Protein AF-A0A1Q3CDD3-F1 (afdb_monomer_lite)

Organism: Cephalotus follicularis (NCBI:txid3775)

Sequence (134 aa):
MEVLNILVETQRVMVKGHIISSNCSNRGNYSAAVNFSTSPFAFSGSDNTFAAMGCNNRAIMADIDPELVGCESTCETEANFTRQLYTTCNGINCCRTNLPSYLLVFDAKFAKKNVSDDSRLQVSFPGRVKLVPD

Secondary structure (DSSP, 8-state):
--EEEEEGGGTEEEEPPPEEEESBTTB--B---EE-TTTTEEE-TTT-EEEEESSSEEEEEES-SSTT-EEE-B---SS---TTTTS--SSBSEEEEEPPSSBSEEEEEEEES-TT----EEEE--EEEEE---

Foldseek 3Di:
DAWDDADPVQQKTFDDKDKQWDLAVPDHGDWDKDAQPVDQKWFALVQKKKKKAAAQWWKWWPPDVVSPDTAGAHEDDDDDPPVPVVVDADRYRMHMDTDDGTHRMTGMDIDHPDPPDSTTIMIIMRGMMGGHDD

Radius of gyration: 15.83 Å; chains: 1; bounding box: 41×30×41 Å

Structure (mmCIF, N/CA/C/O backbone):
data_AF-A0A1Q3CDD3-F1
#
_entry.id   AF-A0A1Q3CDD3-F1
#
loop_
_atom_site.group_PDB
_atom_site.id
_atom_site.type_symbol
_atom_site.label_atom_id
_atom_site.label_alt_id
_atom_site.label_comp_id
_atom_site.label_asym_id
_atom_site.label_entity_id
_atom_site.label_seq_id
_atom_site.pdbx_PDB_ins_code
_atom_site.Cartn_x
_atom_site.Cartn_y
_atom_site.Cartn_z
_atom_site.occupancy
_atom_site.B_iso_or_equiv
_atom_site.auth_seq_id
_atom_site.auth_comp_id
_atom_site.auth_asym_id
_atom_site.auth_atom_id
_atom_site.pdbx_PDB_model_num
ATOM 1 N N . MET A 1 1 ? 2.363 -9.797 13.150 1.00 76.38 1 MET A N 1
ATOM 2 C CA . MET A 1 1 ? 2.527 -8.329 13.038 1.00 76.38 1 MET A CA 1
ATOM 3 C C . MET A 1 1 ? 2.730 -7.751 14.422 1.00 76.38 1 MET A C 1
ATOM 5 O O . MET A 1 1 ? 2.229 -8.322 15.379 1.00 76.38 1 MET A O 1
ATOM 9 N N . GLU A 1 2 ? 3.471 -6.654 14.518 1.00 83.81 2 GLU A N 1
ATOM 10 C CA . GLU A 1 2 ? 3.754 -5.945 15.770 1.00 83.81 2 GLU A CA 1
ATOM 11 C C . GLU A 1 2 ? 2.823 -4.728 15.880 1.00 83.81 2 GLU A C 1
ATOM 13 O O . GLU A 1 2 ? 2.670 -3.996 14.899 1.00 83.81 2 GLU A O 1
ATOM 18 N N . VAL A 1 3 ? 2.190 -4.520 17.038 1.00 86.88 3 VAL A N 1
ATOM 19 C CA . VAL A 1 3 ? 1.351 -3.341 17.305 1.00 86.88 3 VAL A CA 1
ATOM 20 C C . VAL A 1 3 ? 2.246 -2.197 17.765 1.00 86.88 3 VAL A C 1
ATOM 22 O O . VAL A 1 3 ? 3.033 -2.358 18.690 1.00 86.88 3 VAL A O 1
ATOM 25 N N . LEU A 1 4 ? 2.112 -1.041 17.120 1.00 88.69 4 LEU A N 1
ATOM 26 C CA . LEU A 1 4 ? 2.876 0.165 17.430 1.00 88.69 4 LEU A CA 1
ATOM 27 C C . LEU A 1 4 ? 2.076 1.146 18.291 1.00 88.69 4 LEU A C 1
ATOM 29 O O . LEU A 1 4 ? 2.654 1.838 19.121 1.00 88.69 4 LEU A O 1
ATOM 33 N N . ASN A 1 5 ? 0.761 1.249 18.070 1.00 88.94 5 ASN A N 1
ATOM 34 C CA . ASN A 1 5 ? -0.105 2.147 18.834 1.00 88.94 5 ASN A CA 1
ATOM 35 C C . ASN A 1 5 ? -1.588 1.766 18.701 1.00 88.94 5 ASN A C 1
ATOM 37 O O . ASN A 1 5 ? -1.990 1.167 17.703 1.00 88.94 5 ASN A O 1
ATOM 41 N N . ILE A 1 6 ? -2.408 2.184 19.663 1.00 89.56 6 ILE A N 1
ATOM 42 C CA . ILE A 1 6 ? -3.860 1.989 19.687 1.00 89.56 6 ILE A CA 1
ATOM 43 C C . ILE A 1 6 ? -4.525 3.348 19.932 1.00 89.56 6 ILE A C 1
ATOM 45 O O . ILE A 1 6 ? -4.233 4.031 20.908 1.00 89.56 6 ILE A O 1
ATOM 49 N N . LEU A 1 7 ? -5.431 3.740 19.040 1.00 88.81 7 LEU A N 1
ATOM 50 C CA . LEU A 1 7 ? -6.176 4.998 19.076 1.00 88.81 7 LEU A CA 1
ATOM 51 C C . LEU A 1 7 ? -7.653 4.691 19.335 1.00 88.81 7 LEU A C 1
ATOM 53 O O . LEU A 1 7 ? -8.430 4.503 18.395 1.00 88.81 7 LEU A O 1
ATOM 57 N N . VAL A 1 8 ? -8.031 4.643 20.613 1.00 88.06 8 VAL A N 1
ATOM 58 C CA . VAL A 1 8 ? -9.379 4.246 21.058 1.00 88.06 8 VAL A CA 1
ATOM 59 C C . VAL A 1 8 ? -10.454 5.208 20.551 1.00 88.06 8 VAL A C 1
ATOM 61 O O . VAL A 1 8 ? -11.466 4.756 20.024 1.00 88.06 8 VAL A O 1
ATOM 64 N N . GLU A 1 9 ? -10.198 6.519 20.608 1.00 88.00 9 GLU A N 1
ATOM 65 C CA . GLU A 1 9 ? -11.135 7.570 20.169 1.00 88.00 9 GLU A CA 1
ATOM 66 C C . GLU A 1 9 ? -11.598 7.403 18.722 1.00 88.00 9 GLU A C 1
ATOM 68 O O . GLU A 1 9 ? -12.696 7.811 18.358 1.00 88.00 9 GLU A O 1
ATOM 73 N N . THR A 1 10 ? -10.754 6.797 17.886 1.00 83.88 10 THR A N 1
ATOM 74 C CA . THR A 1 10 ? -11.046 6.628 16.465 1.00 83.88 10 THR A CA 1
ATOM 75 C C . THR A 1 10 ? -11.085 5.174 16.007 1.00 83.88 10 THR A C 1
ATOM 77 O O . THR A 1 10 ? -11.136 4.924 14.804 1.00 83.88 10 THR A O 1
ATOM 80 N N . GLN A 1 11 ? -11.063 4.230 16.956 1.00 86.62 11 GLN A N 1
ATOM 81 C CA . GLN A 1 11 ? -11.104 2.782 16.718 1.00 86.62 11 GLN A CA 1
ATOM 82 C C . GLN A 1 11 ? -10.035 2.293 15.724 1.00 86.62 11 GLN A C 1
ATOM 84 O O . GLN A 1 11 ? -10.288 1.459 14.851 1.00 86.62 11 GLN A O 1
ATOM 89 N N . ARG A 1 12 ? -8.816 2.834 15.847 1.00 85.62 12 ARG A N 1
ATOM 90 C CA . ARG A 1 12 ? -7.681 2.509 14.973 1.00 85.62 12 ARG A CA 1
ATOM 91 C C . ARG A 1 12 ? -6.569 1.813 15.736 1.00 85.62 12 ARG A C 1
ATOM 93 O O . ARG A 1 12 ? -6.233 2.199 16.852 1.00 85.62 12 ARG A O 1
ATOM 100 N N . VAL A 1 13 ? -5.924 0.858 15.082 1.00 88.62 13 VAL A N 1
ATOM 101 C CA . VAL A 1 13 ? -4.685 0.237 15.550 1.00 88.62 13 VAL A CA 1
ATOM 102 C C . VAL A 1 13 ? -3.607 0.475 14.503 1.00 88.62 13 VAL A C 1
ATOM 104 O O . VAL A 1 13 ? -3.801 0.241 13.311 1.00 88.62 13 VAL A O 1
ATOM 107 N N . MET A 1 14 ? -2.460 0.974 14.944 1.00 86.62 14 MET A N 1
ATOM 108 C CA . MET A 1 14 ? -1.274 1.097 14.110 1.00 86.62 14 MET A CA 1
ATOM 109 C C . MET A 1 14 ? -0.422 -0.149 14.304 1.00 86.62 14 MET A C 1
ATOM 111 O O . MET A 1 14 ? -0.012 -0.460 15.420 1.00 86.62 14 MET A O 1
ATOM 115 N N . VAL A 1 15 ? -0.144 -0.847 13.214 1.00 86.50 15 VAL A N 1
ATOM 116 C CA . VAL A 1 15 ? 0.719 -2.020 13.163 1.00 86.50 15 VAL A CA 1
ATOM 117 C C . VAL A 1 15 ? 1.926 -1.738 12.282 1.00 86.50 15 VAL A C 1
ATOM 119 O O . VAL A 1 15 ? 1.907 -0.890 11.385 1.00 86.50 15 VAL A O 1
ATOM 122 N N . LYS A 1 16 ? 3.008 -2.465 12.534 1.00 82.31 16 LYS A N 1
ATOM 123 C CA . LYS A 1 16 ? 4.193 -2.421 11.688 1.00 82.31 16 LYS A CA 1
ATOM 124 C C . LYS A 1 16 ? 3.841 -2.938 10.297 1.00 82.31 16 LYS A C 1
ATOM 126 O O . LYS A 1 16 ? 3.374 -4.068 10.153 1.00 82.31 16 LYS A O 1
ATOM 131 N N . GLY A 1 17 ? 4.064 -2.085 9.299 1.00 74.88 17 GLY A N 1
ATOM 132 C CA . GLY A 1 17 ? 3.803 -2.392 7.898 1.00 74.88 17 GLY A CA 1
ATOM 133 C C . GLY A 1 17 ? 4.598 -3.603 7.425 1.00 74.88 17 GLY A C 1
ATOM 134 O O . GLY A 1 17 ? 5.738 -3.821 7.847 1.00 74.88 17 GLY A O 1
ATOM 135 N N . HIS A 1 18 ? 3.982 -4.387 6.547 1.00 75.44 18 HIS A N 1
ATOM 136 C CA . HIS A 1 18 ? 4.656 -5.475 5.858 1.00 75.44 18 HIS A CA 1
ATOM 137 C C . HIS A 1 18 ? 5.296 -4.944 4.571 1.00 75.44 18 HIS A C 1
ATOM 139 O O . HIS A 1 18 ? 4.739 -4.059 3.919 1.00 75.44 18 HIS A O 1
ATOM 145 N N . ILE A 1 19 ? 6.474 -5.459 4.220 1.00 75.56 19 ILE A N 1
ATOM 146 C CA . ILE A 1 19 ? 7.180 -5.079 2.993 1.00 75.56 19 ILE A CA 1
ATOM 147 C C . ILE A 1 19 ? 7.199 -6.298 2.087 1.00 75.56 19 ILE A C 1
ATOM 149 O O . ILE A 1 19 ? 7.688 -7.338 2.507 1.00 75.56 19 ILE A O 1
ATOM 153 N N . ILE A 1 20 ? 6.707 -6.157 0.859 1.00 78.62 20 ILE A N 1
ATOM 154 C CA . ILE A 1 20 ? 6.839 -7.170 -0.191 1.00 78.62 20 ILE A CA 1
ATOM 155 C C . ILE A 1 20 ? 7.951 -6.685 -1.122 1.00 78.62 20 ILE A C 1
ATOM 157 O O . ILE A 1 20 ? 7.884 -5.573 -1.648 1.00 78.62 20 ILE A O 1
ATOM 161 N N . SER A 1 21 ? 8.998 -7.482 -1.310 1.00 76.69 21 SER A N 1
ATOM 162 C CA . SER A 1 21 ? 10.151 -7.114 -2.133 1.00 76.69 21 SER A CA 1
ATOM 163 C C . SER A 1 21 ? 10.472 -8.167 -3.179 1.00 76.69 21 SER A C 1
ATOM 165 O O . SER A 1 21 ? 10.460 -9.363 -2.894 1.00 76.69 21 SER A O 1
ATOM 167 N N . SER A 1 22 ? 10.840 -7.713 -4.374 1.00 74.31 22 SER A N 1
ATOM 168 C CA . SER A 1 22 ? 11.375 -8.566 -5.432 1.00 74.31 22 SER A CA 1
ATOM 169 C C . SER A 1 22 ? 12.603 -7.926 -6.073 1.00 74.31 22 SER A C 1
ATOM 171 O O . SER A 1 22 ? 12.666 -6.701 -6.206 1.00 74.31 22 SER A O 1
ATOM 173 N N . ASN A 1 23 ? 13.598 -8.753 -6.418 1.00 68.81 23 ASN A N 1
ATOM 174 C CA . ASN A 1 23 ? 14.844 -8.343 -7.079 1.00 68.81 23 ASN A CA 1
ATOM 175 C C . ASN A 1 23 ? 15.556 -7.159 -6.398 1.00 68.81 23 ASN A C 1
ATOM 177 O O . ASN A 1 23 ? 16.154 -6.301 -7.044 1.00 68.81 23 ASN A O 1
ATOM 181 N N . CYS A 1 24 ? 15.514 -7.093 -5.067 1.00 67.25 24 CYS A N 1
ATOM 182 C CA . CYS A 1 24 ? 16.281 -6.104 -4.322 1.00 67.25 24 CYS A CA 1
ATOM 183 C C . CYS A 1 24 ? 17.701 -6.628 -4.083 1.00 67.25 24 CYS A C 1
ATOM 185 O O . CYS A 1 24 ? 17.898 -7.686 -3.487 1.00 67.25 24 CYS A O 1
ATOM 187 N N . SER A 1 25 ? 18.717 -5.880 -4.515 1.00 61.72 25 SER A N 1
ATOM 188 C CA . SER A 1 25 ? 20.112 -6.225 -4.226 1.00 61.72 25 SER A CA 1
ATOM 189 C C . SER A 1 25 ? 20.296 -6.357 -2.704 1.00 61.72 25 SER A C 1
ATOM 191 O O . SER A 1 25 ? 19.976 -5.430 -1.960 1.00 61.72 25 SER A O 1
ATOM 193 N N . ASN A 1 26 ? 20.777 -7.513 -2.236 1.00 63.22 26 ASN A N 1
ATOM 194 C CA . ASN A 1 26 ? 20.986 -7.875 -0.819 1.00 63.22 26 ASN A CA 1
ATOM 195 C C . ASN A 1 26 ? 19.735 -8.194 0.026 1.00 63.22 26 ASN A C 1
ATOM 197 O O . ASN A 1 26 ? 19.878 -8.567 1.189 1.00 63.22 26 ASN A O 1
ATOM 201 N N . ARG A 1 27 ? 18.519 -8.088 -0.519 1.00 63.16 27 ARG A N 1
ATOM 202 C CA . ARG A 1 27 ? 17.282 -8.527 0.148 1.00 63.16 27 ARG A CA 1
ATOM 203 C C . ARG A 1 27 ? 16.543 -9.439 -0.818 1.00 63.16 27 ARG A C 1
ATOM 205 O O . ARG A 1 27 ? 15.980 -8.961 -1.795 1.00 63.16 27 ARG A O 1
ATOM 212 N N . GLY A 1 28 ? 16.612 -10.749 -0.577 1.00 63.56 28 GLY A N 1
ATOM 213 C CA . GLY A 1 28 ? 15.960 -11.751 -1.420 1.00 63.56 28 GLY A CA 1
ATOM 214 C C . GLY A 1 28 ? 14.468 -11.476 -1.641 1.00 63.56 28 GLY A C 1
ATOM 215 O O . GLY A 1 28 ? 13.866 -10.600 -1.017 1.00 63.56 28 GLY A O 1
ATOM 216 N N . ASN A 1 29 ? 13.857 -12.238 -2.543 1.00 69.38 29 ASN A N 1
ATOM 217 C CA . ASN A 1 29 ? 12.424 -12.126 -2.789 1.00 69.38 29 ASN A CA 1
ATOM 218 C C . ASN A 1 29 ? 11.651 -12.462 -1.506 1.00 69.38 29 ASN A C 1
ATOM 220 O O . ASN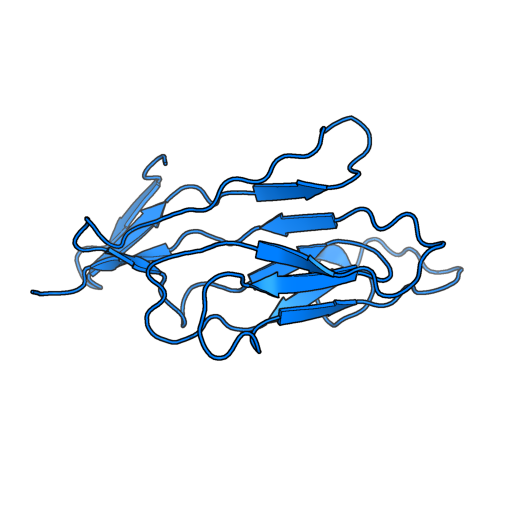 A 1 29 ? 11.844 -13.529 -0.925 1.00 69.38 29 ASN A O 1
ATOM 224 N N . TYR A 1 30 ? 10.784 -11.550 -1.076 1.00 74.00 30 TYR A N 1
ATOM 225 C CA . TYR A 1 30 ? 9.940 -11.727 0.093 1.00 74.00 30 TYR A CA 1
ATOM 226 C C . TYR A 1 30 ? 8.523 -11.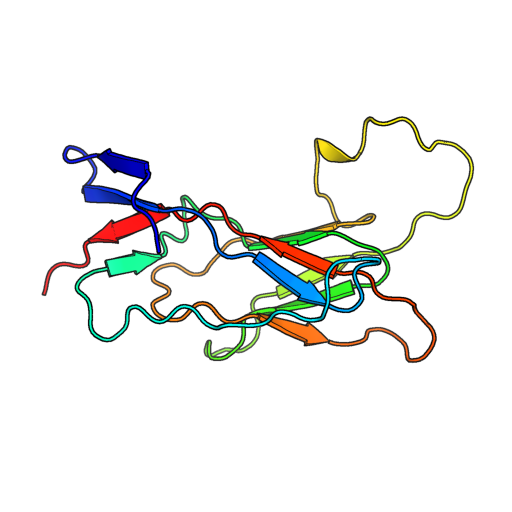285 -0.247 1.00 74.00 30 TYR A C 1
ATOM 228 O O . TYR A 1 30 ? 8.283 -10.134 -0.606 1.00 74.00 30 TYR A O 1
ATOM 236 N N . SER A 1 31 ? 7.595 -12.230 -0.173 1.00 72.88 31 SER A N 1
ATOM 237 C CA . SER A 1 31 ? 6.180 -12.018 -0.438 1.00 72.88 31 SER A CA 1
ATOM 238 C C . SER A 1 31 ? 5.398 -12.834 0.575 1.00 72.88 31 SER A C 1
ATOM 240 O O . SER A 1 31 ? 5.521 -14.057 0.622 1.00 72.88 31 SER A O 1
ATOM 242 N N . ALA A 1 32 ? 4.655 -12.138 1.432 1.00 75.50 32 ALA A N 1
ATOM 243 C CA . ALA A 1 32 ? 3.676 -12.753 2.304 1.00 75.50 32 ALA A CA 1
ATOM 244 C C . ALA A 1 32 ? 2.429 -11.869 2.330 1.00 75.50 32 ALA A C 1
ATOM 246 O O . ALA A 1 32 ? 2.496 -10.680 2.656 1.00 75.50 32 ALA A O 1
ATOM 247 N N . ALA A 1 33 ? 1.296 -12.468 1.980 1.00 80.06 33 ALA A N 1
ATOM 248 C CA . ALA A 1 33 ? 0.005 -11.826 2.116 1.00 80.06 33 ALA A CA 1
ATOM 249 C C . ALA A 1 33 ? -0.324 -11.625 3.601 1.00 80.06 33 ALA A C 1
ATOM 251 O O . ALA A 1 33 ? -0.019 -12.463 4.456 1.00 80.06 33 ALA A O 1
ATOM 252 N N . VAL A 1 34 ? -0.986 -10.516 3.907 1.00 83.88 34 VAL A N 1
ATOM 253 C CA . VAL A 1 34 ? -1.533 -10.239 5.230 1.00 83.88 34 VAL A CA 1
ATOM 254 C C . VAL A 1 34 ? -3.040 -10.432 5.179 1.00 83.88 34 VAL A C 1
ATOM 256 O O . VAL A 1 34 ? -3.725 -9.723 4.451 1.00 83.88 34 VAL A O 1
ATOM 259 N N . ASN A 1 35 ? -3.562 -11.372 5.965 1.00 86.00 35 ASN A N 1
ATOM 260 C CA . ASN A 1 35 ? -4.979 -11.719 5.968 1.00 86.00 35 ASN A CA 1
ATOM 261 C C . ASN A 1 35 ? -5.608 -11.450 7.343 1.00 86.00 35 ASN A C 1
ATOM 263 O O . ASN A 1 35 ? -5.188 -12.031 8.344 1.00 86.00 35 ASN A O 1
ATOM 267 N N . PHE A 1 36 ? -6.625 -10.588 7.370 1.00 85.81 36 PHE A N 1
ATOM 268 C CA . PHE A 1 36 ? -7.424 -10.263 8.549 1.00 85.81 36 PHE A CA 1
ATOM 269 C C . PHE A 1 36 ? -8.846 -10.836 8.519 1.00 85.81 36 PHE A C 1
ATOM 271 O O . PHE A 1 36 ? -9.616 -10.558 9.430 1.00 85.81 36 PHE A O 1
ATOM 278 N N . SER A 1 37 ? -9.195 -11.674 7.539 1.00 85.62 37 SER A N 1
ATOM 279 C CA . SER A 1 37 ? -10.557 -12.208 7.348 1.00 85.62 37 SER A CA 1
ATOM 280 C C . SER A 1 37 ? -11.098 -12.997 8.548 1.00 85.62 37 SER A C 1
ATOM 282 O O . SER A 1 37 ? -12.305 -13.139 8.689 1.00 85.62 37 SER A O 1
ATOM 284 N N . THR A 1 38 ? -10.224 -13.523 9.414 1.00 86.31 38 THR A N 1
ATOM 285 C CA . THR A 1 38 ? -10.603 -14.246 10.645 1.00 86.31 38 THR A CA 1
ATOM 286 C C . THR A 1 38 ? -10.475 -13.389 11.907 1.00 86.31 38 THR A C 1
ATOM 288 O O . THR A 1 38 ? -10.430 -13.921 13.014 1.00 86.31 38 THR A O 1
ATOM 291 N N . SER A 1 39 ? -10.315 -12.076 11.758 1.00 85.69 39 SER A N 1
ATOM 292 C CA . SER A 1 39 ? -10.103 -11.132 12.853 1.00 85.69 39 SER A CA 1
ATOM 293 C C . SER A 1 39 ? -11.064 -9.950 12.727 1.00 85.69 39 SER A C 1
ATOM 295 O O . SER A 1 39 ? -11.462 -9.623 11.611 1.00 85.69 39 SER A O 1
ATOM 297 N N . PRO A 1 40 ? -11.384 -9.243 13.822 1.00 87.38 40 PRO A N 1
ATOM 298 C CA . PRO A 1 40 ? -12.287 -8.089 13.789 1.00 87.38 40 PRO A CA 1
ATOM 299 C C . PRO A 1 40 ? -11.611 -6.822 13.227 1.00 87.38 40 PRO A C 1
ATOM 301 O O . PRO A 1 40 ? -11.936 -5.706 13.624 1.00 87.38 40 PRO A O 1
ATOM 304 N N . PHE A 1 41 ? -10.616 -6.966 12.349 1.00 87.06 41 PHE A N 1
ATOM 305 C CA . PHE A 1 41 ? -9.820 -5.865 11.816 1.00 87.06 41 PHE A CA 1
ATOM 306 C C . PHE A 1 41 ? -9.889 -5.821 10.293 1.00 87.06 41 PHE A C 1
ATOM 308 O O . PHE A 1 41 ? -9.888 -6.846 9.622 1.00 87.06 41 PHE A O 1
ATOM 315 N N . ALA A 1 42 ? -9.860 -4.613 9.739 1.00 86.69 42 ALA A N 1
ATOM 316 C CA . ALA A 1 42 ? -9.680 -4.380 8.313 1.00 86.69 42 ALA A CA 1
ATOM 317 C C . ALA A 1 42 ? -8.686 -3.244 8.078 1.00 86.69 42 ALA A C 1
ATOM 319 O O . ALA A 1 42 ? -8.542 -2.329 8.894 1.00 86.69 42 ALA A O 1
ATOM 320 N N . PHE A 1 43 ? -8.005 -3.259 6.939 1.00 84.19 43 PHE A N 1
ATOM 321 C CA . PHE A 1 43 ? -7.170 -2.142 6.527 1.00 84.19 43 PHE A CA 1
ATOM 322 C C . PHE A 1 43 ? -8.023 -0.903 6.262 1.00 84.19 43 PHE A C 1
ATOM 324 O O . PHE A 1 43 ? -9.050 -0.943 5.580 1.00 84.19 43 PHE A O 1
ATOM 331 N N . SER A 1 44 ? -7.558 0.235 6.773 1.00 83.69 44 SER A N 1
ATOM 332 C CA . SER A 1 44 ? -8.204 1.514 6.516 1.00 83.69 44 SER A CA 1
ATOM 333 C C . SER A 1 44 ? -7.813 2.067 5.146 1.00 83.69 44 SER A C 1
ATOM 335 O O . SER A 1 44 ? -6.675 2.492 4.956 1.00 83.69 44 SER A O 1
ATOM 337 N N . GLY A 1 45 ? -8.766 2.130 4.214 1.00 79.31 45 GLY A N 1
ATOM 338 C CA . GLY A 1 45 ? -8.546 2.713 2.885 1.00 79.31 45 GLY A CA 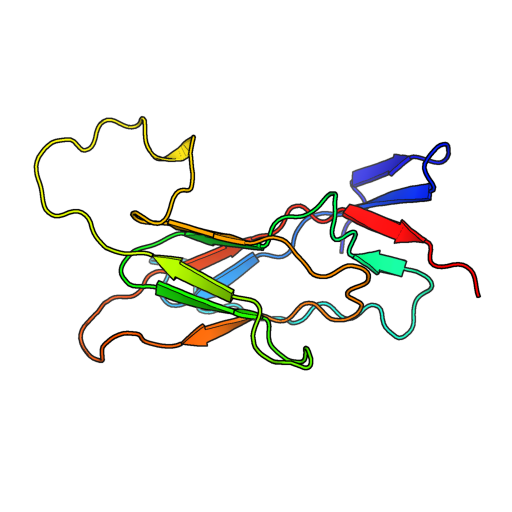1
ATOM 339 C C . GLY A 1 45 ? -8.119 4.186 2.910 1.00 79.31 45 GLY A C 1
ATOM 340 O O . GLY A 1 45 ? -7.309 4.622 2.099 1.00 79.31 45 GLY A O 1
ATOM 341 N N . SER A 1 46 ? -8.621 4.948 3.889 1.00 80.75 46 SER A N 1
ATOM 342 C CA . SER A 1 46 ? -8.346 6.383 4.036 1.00 80.75 46 SER A CA 1
ATOM 343 C C . SER A 1 46 ? -7.009 6.694 4.706 1.00 80.75 46 SER A C 1
ATOM 345 O O . SER A 1 46 ? -6.483 7.788 4.539 1.00 80.75 46 SER A O 1
ATOM 347 N N . ASP A 1 47 ? -6.498 5.772 5.527 1.00 80.75 47 ASP A N 1
ATOM 348 C CA . ASP A 1 47 ? -5.309 6.021 6.349 1.00 80.75 47 ASP A CA 1
ATOM 349 C C . ASP A 1 47 ? -4.061 5.301 5.821 1.00 80.75 47 ASP A C 1
ATOM 351 O O . ASP A 1 47 ? -2.968 5.507 6.351 1.00 80.75 47 ASP A O 1
ATOM 355 N N . ASN A 1 48 ? -4.229 4.469 4.793 1.00 80.62 48 ASN A N 1
ATOM 356 C CA . ASN A 1 48 ? -3.165 3.709 4.162 1.00 80.62 48 ASN A CA 1
ATOM 357 C C . ASN A 1 48 ? -3.075 4.045 2.679 1.00 80.62 48 ASN A C 1
ATOM 359 O O . ASN A 1 48 ? -4.061 4.349 2.012 1.00 80.62 48 ASN A O 1
ATOM 363 N N . THR A 1 49 ? -1.872 3.909 2.145 1.00 81.38 49 THR A N 1
ATOM 364 C CA . THR A 1 49 ? -1.597 4.085 0.725 1.00 81.38 49 THR A CA 1
ATOM 365 C C . THR A 1 49 ? -0.781 2.895 0.257 1.00 81.38 49 THR A C 1
ATOM 367 O O . THR A 1 49 ? 0.180 2.504 0.920 1.00 81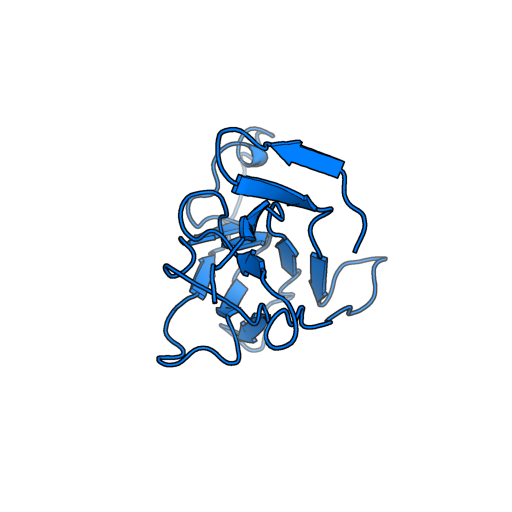.38 49 THR A O 1
ATOM 370 N N . PHE A 1 50 ? -1.162 2.326 -0.882 1.00 82.44 50 PHE A N 1
ATOM 371 C CA . PHE A 1 50 ? -0.351 1.331 -1.563 1.00 82.44 50 PHE A CA 1
ATOM 372 C C . PHE A 1 50 ? 0.757 2.053 -2.313 1.00 82.44 50 PHE A C 1
ATOM 374 O O . PHE A 1 50 ? 0.456 2.869 -3.181 1.00 82.44 50 PHE A O 1
ATOM 381 N N . ALA A 1 51 ? 2.018 1.790 -1.979 1.00 81.81 51 ALA A N 1
ATOM 382 C CA . ALA A 1 51 ? 3.158 2.405 -2.643 1.00 81.81 51 ALA A CA 1
ATOM 383 C C . ALA A 1 51 ? 4.156 1.346 -3.102 1.00 81.81 51 ALA A C 1
ATOM 385 O O . ALA A 1 51 ? 4.461 0.407 -2.366 1.00 81.81 51 ALA A O 1
ATOM 386 N N . ALA A 1 52 ? 4.691 1.535 -4.303 1.00 80.12 52 ALA A N 1
ATOM 387 C CA . ALA A 1 52 ? 5.670 0.664 -4.924 1.00 80.12 52 ALA A CA 1
ATOM 388 C C . ALA A 1 52 ? 6.873 1.505 -5.377 1.00 80.12 52 ALA A C 1
ATOM 390 O O . ALA A 1 52 ? 6.722 2.452 -6.144 1.00 80.12 52 ALA A O 1
ATOM 391 N N . MET A 1 53 ? 8.069 1.179 -4.889 1.00 78.81 53 MET A N 1
ATOM 392 C CA . MET A 1 53 ? 9.319 1.892 -5.166 1.00 78.81 53 MET A CA 1
ATOM 393 C C . MET A 1 53 ? 10.185 1.154 -6.189 1.00 78.81 53 MET A C 1
ATOM 395 O O . MET A 1 53 ? 10.672 0.068 -5.888 1.00 78.81 53 MET A O 1
ATOM 399 N N . GLY A 1 54 ? 10.425 1.771 -7.346 1.00 74.44 54 GLY A N 1
ATOM 400 C CA . GLY A 1 54 ? 11.448 1.413 -8.334 1.00 74.44 54 GLY A CA 1
ATOM 401 C C . GLY A 1 54 ? 11.068 1.768 -9.782 1.00 74.44 54 GLY A C 1
ATOM 402 O O . GLY A 1 54 ? 10.069 2.446 -10.026 1.00 74.44 54 GLY A O 1
ATOM 403 N N . CYS A 1 55 ? 11.861 1.290 -10.740 1.00 74.75 55 CYS A N 1
ATOM 404 C CA . CYS A 1 55 ? 11.812 1.655 -12.162 1.00 74.75 55 CYS A CA 1
ATOM 405 C C . CYS A 1 55 ? 10.964 0.685 -12.999 1.00 74.75 55 CYS A C 1
ATOM 407 O O . CYS A 1 55 ? 11.077 -0.525 -12.807 1.00 74.75 55 CYS A O 1
ATOM 409 N N . ASN A 1 56 ? 10.173 1.202 -13.951 1.00 75.88 56 ASN A N 1
ATOM 410 C CA . ASN A 1 56 ? 9.341 0.410 -14.876 1.00 75.88 56 ASN A CA 1
ATOM 411 C C . ASN A 1 56 ? 8.517 -0.686 -14.177 1.00 75.88 56 ASN A C 1
ATOM 413 O O . ASN A 1 56 ? 8.371 -1.807 -14.670 1.00 75.88 56 ASN A O 1
ATOM 417 N N . ASN A 1 57 ? 7.989 -0.365 -12.997 1.00 76.44 57 ASN A N 1
ATOM 418 C CA . ASN A 1 57 ? 7.304 -1.326 -12.151 1.00 76.44 57 ASN A CA 1
ATOM 419 C C . ASN A 1 57 ? 5.800 -1.212 -12.328 1.00 76.44 57 ASN A C 1
ATOM 421 O O . ASN A 1 57 ? 5.270 -0.108 -12.305 1.00 76.44 57 ASN A O 1
ATOM 425 N N . ARG A 1 58 ? 5.107 -2.350 -12.403 1.00 82.81 58 ARG A N 1
ATOM 426 C CA . ARG A 1 58 ? 3.652 -2.421 -12.271 1.00 82.81 58 ARG A CA 1
ATOM 427 C C . ARG A 1 58 ? 3.315 -3.274 -11.055 1.00 82.81 58 ARG A C 1
ATOM 429 O O . ARG A 1 58 ? 3.609 -4.468 -11.019 1.00 82.81 58 ARG A O 1
ATOM 436 N N . ALA A 1 59 ? 2.735 -2.644 -10.043 1.00 81.38 59 ALA A N 1
ATOM 437 C CA . ALA A 1 59 ? 2.349 -3.288 -8.796 1.00 81.38 59 ALA A CA 1
ATOM 438 C C . ALA A 1 59 ? 0.826 -3.362 -8.728 1.00 81.38 59 ALA A C 1
ATOM 440 O O . ALA A 1 59 ? 0.151 -2.344 -8.879 1.00 81.38 59 ALA A O 1
ATOM 441 N N . ILE A 1 60 ? 0.297 -4.562 -8.524 1.00 82.81 60 ILE A N 1
ATOM 442 C CA . ILE A 1 60 ? -1.142 -4.829 -8.510 1.00 82.81 60 ILE A CA 1
ATOM 443 C C . ILE A 1 60 ? -1.465 -5.480 -7.173 1.00 82.81 60 ILE A C 1
ATOM 445 O O . ILE A 1 60 ? -0.752 -6.393 -6.755 1.00 82.81 60 ILE A O 1
ATOM 449 N N . MET A 1 61 ? -2.502 -5.006 -6.487 1.00 80.12 61 MET A N 1
ATOM 450 C CA . MET A 1 61 ? -3.011 -5.732 -5.331 1.00 80.12 61 MET A CA 1
ATOM 451 C C . MET A 1 61 ? -3.696 -7.007 -5.801 1.00 80.12 61 MET A C 1
ATOM 453 O O . MET A 1 61 ? -4.531 -6.984 -6.701 1.00 80.12 61 MET A O 1
ATOM 457 N N . ALA A 1 62 ? -3.289 -8.116 -5.206 1.00 72.44 62 ALA A N 1
ATOM 458 C CA . ALA A 1 62 ? -3.822 -9.427 -5.503 1.00 72.44 62 ALA A CA 1
ATOM 459 C C . ALA A 1 62 ? -5.010 -9.745 -4.598 1.00 72.44 62 ALA A C 1
ATOM 461 O O . ALA A 1 62 ? -5.154 -9.172 -3.518 1.00 72.44 62 ALA A O 1
ATOM 462 N N . ASP A 1 63 ? -5.842 -10.675 -5.061 1.00 68.12 63 ASP A N 1
ATOM 463 C CA . ASP A 1 63 ? -6.972 -11.233 -4.315 1.00 68.12 63 ASP A CA 1
ATOM 464 C C . ASP A 1 63 ? -8.004 -10.173 -3.873 1.00 68.12 63 ASP A C 1
ATOM 466 O O . ASP A 1 63 ? -8.706 -10.324 -2.873 1.00 68.12 63 ASP A O 1
ATOM 470 N N . ILE A 1 64 ? -8.114 -9.103 -4.667 1.00 66.69 64 ILE A N 1
ATOM 471 C CA . ILE A 1 64 ? -9.192 -8.113 -4.633 1.00 66.69 64 ILE A CA 1
ATOM 472 C C . ILE A 1 64 ? -9.988 -8.191 -5.937 1.00 66.69 64 ILE A C 1
ATOM 474 O O . ILE A 1 64 ? -9.399 -8.293 -7.011 1.00 66.69 64 ILE A O 1
ATOM 478 N N . ASP A 1 65 ? -11.318 -8.130 -5.851 1.00 53.66 65 ASP A N 1
ATOM 479 C CA . ASP A 1 65 ? -12.210 -8.120 -7.015 1.00 53.66 65 ASP A CA 1
ATOM 480 C C . ASP A 1 65 ? -12.967 -6.776 -7.068 1.00 53.66 65 ASP A C 1
ATOM 482 O O . ASP A 1 65 ? -13.644 -6.425 -6.095 1.00 53.66 65 ASP A O 1
ATOM 486 N N . PRO A 1 66 ? -12.845 -5.978 -8.146 1.00 54.19 66 PRO A N 1
ATOM 487 C CA . PRO A 1 66 ? -12.003 -6.210 -9.320 1.00 54.19 66 PRO A CA 1
ATOM 488 C C . PRO A 1 66 ? -10.505 -6.054 -9.021 1.00 54.19 66 PRO A C 1
ATOM 490 O O . PRO A 1 66 ? -10.101 -5.177 -8.253 1.00 54.19 66 PRO A O 1
ATOM 493 N N . GLU A 1 67 ? -9.683 -6.853 -9.713 1.00 59.47 67 GLU A N 1
ATOM 494 C CA . GLU A 1 67 ? -8.202 -6.878 -9.686 1.00 59.47 67 GLU A CA 1
ATOM 495 C C . GLU A 1 67 ? -7.584 -5.610 -10.328 1.00 59.47 67 GLU A C 1
ATOM 497 O O . GLU A 1 67 ? -6.608 -5.640 -11.077 1.00 59.47 67 GLU A O 1
ATOM 502 N N . LEU A 1 68 ? -8.214 -4.456 -10.102 1.00 63.22 68 LEU A N 1
ATOM 503 C CA . LEU A 1 68 ? -7.967 -3.198 -10.804 1.00 63.22 68 LEU A CA 1
ATOM 504 C C . LEU A 1 68 ? -7.156 -2.198 -9.982 1.00 63.22 68 LEU A C 1
ATOM 506 O O . LEU A 1 68 ? -6.816 -1.127 -10.486 1.00 63.22 68 LEU A O 1
ATOM 510 N N . VAL A 1 69 ? -6.855 -2.508 -8.720 1.00 78.25 69 VAL A N 1
ATOM 511 C CA . VAL A 1 69 ? -6.192 -1.549 -7.839 1.00 78.25 69 VAL A CA 1
ATOM 512 C C . VAL A 1 69 ? -4.698 -1.814 -7.824 1.00 78.25 69 VAL A C 1
ATOM 514 O O . VAL A 1 69 ? -4.191 -2.754 -7.217 1.00 78.25 69 VAL A O 1
ATOM 517 N N . GLY A 1 70 ? -3.983 -0.948 -8.524 1.00 82.75 70 GLY A N 1
ATOM 518 C CA . GLY A 1 70 ? -2.541 -0.998 -8.649 1.00 82.75 70 GLY A CA 1
ATOM 519 C C . GLY A 1 70 ? -1.987 0.345 -9.086 1.00 82.75 70 GLY A C 1
ATOM 520 O O . GLY A 1 70 ? -2.711 1.337 -9.203 1.00 82.75 70 GLY A O 1
ATOM 521 N N . CYS A 1 71 ? -0.685 0.381 -9.317 1.00 84.69 71 CYS A N 1
ATOM 522 C CA . CYS A 1 71 ? -0.017 1.542 -9.873 1.00 84.69 71 CYS A CA 1
ATOM 523 C C . CYS A 1 71 ? 1.167 1.122 -10.739 1.00 84.69 71 CYS A C 1
ATOM 525 O O . CYS A 1 71 ? 1.660 -0.008 -10.657 1.00 84.69 71 CYS A O 1
ATOM 527 N N . GLU A 1 72 ? 1.621 2.052 -11.569 1.00 86.25 72 GLU A N 1
ATOM 528 C CA . GLU A 1 72 ? 2.779 1.861 -12.425 1.00 86.25 72 GLU A CA 1
ATOM 529 C C . GLU A 1 72 ? 3.748 3.035 -12.289 1.00 86.25 72 GLU A C 1
ATOM 531 O O . GLU A 1 72 ? 3.321 4.172 -12.073 1.00 86.25 72 GLU A O 1
ATOM 536 N N . SER A 1 73 ? 5.044 2.757 -12.403 1.00 81.88 73 SER A N 1
ATOM 537 C CA . SER A 1 73 ? 6.097 3.764 -12.458 1.00 81.88 73 SER A CA 1
ATOM 538 C C . SER A 1 73 ? 6.914 3.670 -13.744 1.00 81.88 73 SER A C 1
ATOM 540 O O . SER A 1 73 ? 7.060 2.600 -14.335 1.00 81.88 73 SER A O 1
ATOM 542 N N . THR A 1 74 ? 7.490 4.792 -14.161 1.00 82.19 74 THR A N 1
ATOM 543 C CA . THR A 1 74 ? 8.454 4.886 -15.261 1.00 82.19 74 THR A CA 1
ATOM 544 C C . THR A 1 74 ? 9.850 5.228 -14.749 1.00 82.19 74 THR A C 1
ATOM 546 O O . THR A 1 74 ? 10.040 5.633 -13.598 1.00 82.19 74 THR A O 1
ATOM 549 N N . CYS A 1 75 ? 10.835 5.041 -15.621 1.00 76.25 75 CYS A N 1
ATOM 550 C CA . CYS A 1 75 ? 12.205 5.487 -15.416 1.00 76.25 75 CYS A CA 1
ATOM 551 C C . CYS A 1 75 ? 12.408 6.907 -15.950 1.00 76.25 75 CYS A C 1
ATOM 553 O O . CYS A 1 75 ? 11.932 7.232 -17.036 1.00 76.25 75 CYS A O 1
ATOM 555 N N . GLU A 1 76 ? 13.170 7.722 -15.225 1.00 71.00 76 GLU A N 1
ATOM 556 C CA . GLU A 1 76 ? 13.710 8.975 -15.755 1.00 71.00 76 GLU A CA 1
ATOM 557 C C . GLU A 1 76 ? 15.166 8.751 -16.172 1.00 71.00 76 GLU A C 1
ATOM 559 O O . GLU A 1 76 ? 15.994 8.304 -15.375 1.00 71.00 76 GLU A O 1
ATOM 564 N N . THR A 1 77 ? 15.463 9.009 -17.444 1.00 62.84 77 THR A N 1
ATOM 565 C CA . THR A 1 77 ? 16.808 8.897 -18.008 1.00 62.84 77 THR A CA 1
ATOM 566 C C . THR A 1 77 ? 17.528 10.241 -17.878 1.00 62.84 77 THR A C 1
ATOM 568 O O . THR A 1 77 ? 17.263 11.155 -18.651 1.00 62.84 77 THR A O 1
ATOM 571 N N . GLU A 1 78 ? 18.474 10.296 -16.938 1.00 58.81 78 GLU A N 1
ATOM 572 C CA . GLU A 1 78 ? 19.663 11.169 -16.912 1.00 58.81 78 GLU A CA 1
ATOM 573 C C . GLU A 1 78 ? 19.604 12.573 -16.245 1.00 58.81 78 GLU A C 1
ATOM 575 O O . GLU A 1 78 ? 18.700 13.384 -16.415 1.00 58.81 78 GLU A O 1
ATOM 580 N N . ALA A 1 79 ? 20.716 12.847 -15.543 1.00 48.72 79 ALA A N 1
ATOM 581 C CA . ALA A 1 79 ? 21.354 14.122 -15.175 1.00 48.72 79 ALA A CA 1
ATOM 582 C C . ALA A 1 79 ? 20.957 14.904 -13.909 1.00 48.72 79 ALA A C 1
ATOM 584 O O . ALA A 1 79 ? 21.821 15.607 -13.391 1.00 48.72 79 ALA A O 1
ATOM 585 N N . ASN A 1 80 ? 19.764 14.771 -13.330 1.00 45.28 80 ASN A N 1
ATOM 586 C CA . ASN A 1 80 ? 19.438 15.485 -12.082 1.00 45.28 80 ASN A CA 1
ATOM 587 C C . ASN A 1 80 ? 18.884 14.547 -11.016 1.00 45.28 80 ASN A C 1
ATOM 589 O O . ASN A 1 80 ? 17.754 14.677 -10.556 1.00 45.28 80 ASN A O 1
ATOM 593 N N . PHE A 1 81 ? 19.737 13.631 -10.555 1.00 50.75 81 PHE A N 1
ATOM 594 C CA . PHE A 1 81 ? 19.518 12.886 -9.315 1.00 50.75 81 PHE A CA 1
ATOM 595 C C . PHE A 1 81 ? 19.690 13.822 -8.105 1.00 50.75 81 PHE A C 1
ATOM 597 O O . PHE A 1 81 ? 20.494 13.584 -7.201 1.00 50.75 81 PHE A O 1
ATOM 604 N N . THR A 1 82 ? 18.961 14.939 -8.074 1.00 46.94 82 THR A N 1
ATOM 605 C CA . THR A 1 82 ? 18.781 15.651 -6.823 1.00 46.94 82 THR A CA 1
ATOM 606 C C . THR A 1 82 ? 17.949 14.723 -5.951 1.00 46.94 82 THR A C 1
ATOM 608 O O . THR A 1 82 ? 16.916 14.181 -6.335 1.00 46.94 82 THR A O 1
ATOM 611 N N . ARG A 1 83 ? 18.442 14.498 -4.740 1.00 48.81 83 ARG A N 1
ATOM 612 C CA . ARG A 1 83 ? 17.901 13.655 -3.663 1.00 48.81 83 ARG A CA 1
ATOM 613 C C . ARG A 1 83 ? 16.454 14.011 -3.236 1.00 48.81 83 ARG A C 1
ATOM 615 O O . ARG A 1 83 ? 15.996 13.562 -2.190 1.00 48.81 83 ARG A O 1
ATOM 622 N N . GLN A 1 84 ? 15.774 14.852 -4.015 1.00 42.47 84 GLN A N 1
ATOM 623 C CA . GLN A 1 84 ? 14.480 15.484 -3.802 1.00 42.47 84 GLN A CA 1
ATOM 624 C C . GLN A 1 84 ? 13.289 14.582 -4.179 1.00 42.47 84 GLN A C 1
ATOM 626 O O . GLN A 1 84 ? 12.182 14.862 -3.739 1.00 42.47 84 GLN A O 1
ATOM 631 N N . LEU A 1 85 ? 13.486 13.478 -4.912 1.00 48.00 85 LEU A N 1
ATOM 632 C CA . LEU A 1 85 ? 12.389 12.615 -5.392 1.00 48.00 85 LEU A CA 1
ATOM 633 C C . LEU A 1 85 ? 11.861 11.577 -4.384 1.00 48.00 85 LEU A C 1
ATOM 635 O O . LEU A 1 85 ? 10.804 10.998 -4.612 1.00 48.00 85 LEU A O 1
ATOM 639 N N . TYR A 1 86 ? 12.515 11.362 -3.236 1.00 50.47 86 TYR A N 1
ATOM 640 C CA . TYR A 1 86 ? 11.947 10.486 -2.195 1.00 50.47 86 TYR A CA 1
ATOM 641 C C . TYR A 1 86 ? 10.730 11.100 -1.483 1.00 50.47 86 TYR A C 1
ATOM 643 O O . TYR A 1 86 ? 10.033 10.394 -0.758 1.00 50.47 86 TYR A O 1
ATOM 651 N N . THR A 1 87 ? 10.480 12.406 -1.638 1.00 54.62 87 THR A N 1
ATOM 652 C CA . THR A 1 87 ? 9.426 13.100 -0.881 1.00 54.62 87 THR A CA 1
ATOM 653 C C . THR A 1 87 ? 8.070 13.095 -1.582 1.00 54.62 87 THR A C 1
ATOM 655 O O . THR A 1 87 ? 7.051 13.172 -0.898 1.00 54.62 87 THR A O 1
ATOM 658 N N . THR A 1 88 ? 8.013 12.967 -2.915 1.00 66.06 88 THR A N 1
ATOM 659 C CA . THR A 1 88 ? 6.742 12.946 -3.658 1.00 66.06 88 THR A CA 1
ATOM 660 C C . THR A 1 88 ? 6.696 11.786 -4.645 1.00 66.06 88 THR A C 1
ATOM 662 O O . THR A 1 88 ? 7.347 11.787 -5.684 1.00 66.06 88 THR A O 1
ATOM 665 N N . CYS A 1 89 ? 5.912 10.762 -4.301 1.00 75.19 89 CYS A N 1
ATOM 666 C CA . CYS A 1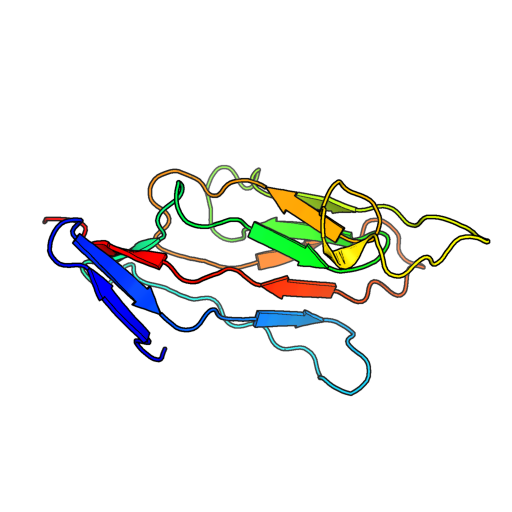 89 ? 5.749 9.596 -5.150 1.00 75.19 89 CYS A CA 1
ATOM 667 C C . CYS A 1 89 ? 4.668 9.822 -6.214 1.00 75.19 89 CYS A C 1
ATOM 669 O O . CYS A 1 89 ? 3.477 9.689 -5.917 1.00 75.19 89 CYS A O 1
ATOM 671 N N . ASN A 1 90 ? 5.096 10.195 -7.426 1.00 76.81 90 ASN A N 1
ATOM 672 C CA . ASN A 1 90 ? 4.229 10.699 -8.501 1.00 76.81 90 ASN A CA 1
ATOM 673 C C . ASN A 1 90 ? 4.357 9.929 -9.835 1.00 76.81 90 ASN A C 1
ATOM 675 O O . ASN A 1 90 ? 4.014 10.466 -10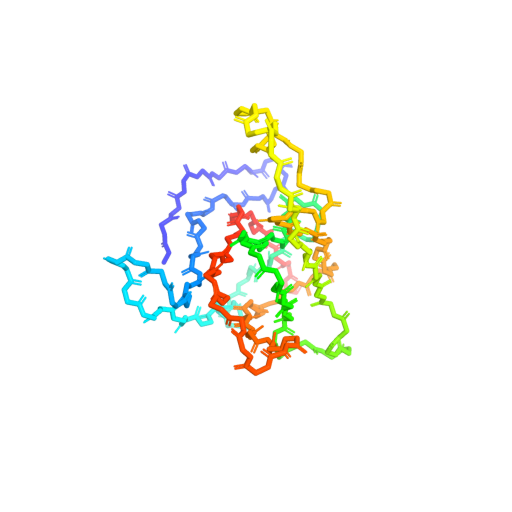.882 1.00 76.81 90 ASN A O 1
ATOM 679 N N . GLY A 1 91 ? 4.845 8.684 -9.824 1.00 77.38 91 GLY A N 1
ATOM 680 C CA . GLY A 1 91 ? 4.916 7.834 -11.023 1.00 77.38 91 GLY A CA 1
ATOM 681 C C . GLY A 1 91 ? 6.305 7.726 -11.659 1.00 77.38 91 GLY A C 1
ATOM 682 O O . GLY A 1 91 ? 6.496 6.888 -12.531 1.00 77.38 91 GLY A O 1
ATOM 683 N N . ILE A 1 92 ? 7.297 8.500 -11.211 1.00 80.00 92 ILE A N 1
ATOM 684 C CA . ILE A 1 92 ? 8.700 8.364 -11.638 1.00 80.00 92 ILE A CA 1
ATOM 685 C C . ILE A 1 92 ? 9.471 7.645 -10.535 1.00 80.00 92 ILE A C 1
ATOM 687 O O . ILE A 1 92 ? 9.479 8.109 -9.396 1.00 80.00 92 ILE A O 1
ATOM 691 N N . ASN A 1 93 ? 10.102 6.510 -10.850 1.00 75.31 93 ASN A N 1
ATOM 692 C CA . ASN A 1 93 ? 10.846 5.650 -9.913 1.00 75.31 93 ASN A CA 1
ATOM 693 C C . ASN A 1 93 ? 10.060 5.158 -8.681 1.00 75.31 93 ASN A C 1
ATOM 695 O O . ASN A 1 93 ? 10.603 4.434 -7.849 1.00 75.31 93 ASN A O 1
ATOM 699 N N . CYS A 1 94 ? 8.793 5.525 -8.539 1.00 79.50 94 CYS A N 1
ATOM 700 C CA . CYS A 1 94 ? 7.849 4.950 -7.604 1.00 79.50 94 CYS A CA 1
ATOM 701 C C . CYS A 1 94 ? 6.426 5.300 -8.039 1.00 79.50 94 CYS A C 1
ATOM 703 O O . CYS A 1 94 ? 6.203 6.258 -8.780 1.00 79.50 94 CYS A O 1
ATOM 705 N N . CYS A 1 95 ? 5.453 4.552 -7.547 1.00 83.00 95 CYS A N 1
ATOM 706 C CA . CYS A 1 95 ? 4.047 4.851 -7.737 1.00 83.00 95 CYS A CA 1
ATOM 707 C C . CYS A 1 95 ? 3.273 4.629 -6.444 1.00 83.00 95 CYS A C 1
ATOM 709 O O . CYS A 1 95 ? 3.700 3.875 -5.567 1.00 83.00 95 CYS A O 1
ATOM 711 N N . ARG A 1 96 ? 2.128 5.299 -6.320 1.00 86.06 96 ARG A N 1
ATOM 712 C CA . ARG A 1 96 ? 1.202 5.085 -5.215 1.00 86.06 96 ARG A CA 1
ATOM 713 C C . ARG A 1 96 ? -0.240 5.126 -5.686 1.00 86.06 96 ARG A C 1
ATOM 715 O O . ARG A 1 96 ? -0.557 5.844 -6.629 1.00 86.06 96 ARG A O 1
ATOM 722 N N . THR A 1 97 ? -1.104 4.391 -5.007 1.00 84.44 97 THR A N 1
ATOM 723 C CA . THR A 1 97 ? -2.551 4.452 -5.202 1.00 84.44 97 THR A CA 1
ATOM 724 C C . THR A 1 97 ? -3.272 4.306 -3.868 1.00 84.44 97 THR A C 1
ATOM 726 O O . THR A 1 97 ? -2.706 3.831 -2.875 1.00 84.44 97 THR A O 1
ATOM 729 N N . ASN A 1 98 ? -4.521 4.750 -3.835 1.00 82.88 98 ASN A N 1
ATOM 730 C CA . ASN A 1 98 ? -5.358 4.616 -2.654 1.00 82.88 98 ASN A CA 1
ATOM 731 C C . ASN A 1 98 ? -5.836 3.171 -2.517 1.00 82.88 98 ASN A C 1
ATOM 733 O O . ASN A 1 98 ? -6.121 2.497 -3.507 1.00 82.88 98 ASN A O 1
ATOM 737 N N . LEU A 1 99 ? -5.934 2.708 -1.273 1.00 81.00 99 LEU A N 1
ATOM 738 C CA . LEU A 1 99 ? -6.551 1.422 -0.987 1.00 81.00 99 LEU A CA 1
ATOM 739 C C . LEU A 1 99 ? -8.082 1.529 -1.098 1.00 81.00 99 LEU A C 1
ATOM 741 O O . LEU A 1 99 ? -8.645 2.582 -0.777 1.00 81.00 99 LEU A O 1
ATOM 745 N N . PRO A 1 100 ? -8.773 0.445 -1.490 1.00 80.00 100 PRO A N 1
ATOM 746 C CA . PRO A 1 100 ? -10.222 0.355 -1.383 1.00 80.00 100 PRO A CA 1
ATOM 747 C C . PRO A 1 100 ? -10.705 0.618 0.041 1.00 80.00 100 PRO A C 1
ATOM 749 O O . PRO A 1 100 ? -10.002 0.365 1.025 1.00 80.00 100 PRO A O 1
ATOM 752 N N . SER A 1 101 ? -11.946 1.085 0.152 1.00 75.25 101 SER A N 1
ATOM 753 C CA . SER A 1 101 ? -12.618 1.113 1.448 1.00 75.25 101 SER A CA 1
ATOM 754 C C . SER A 1 101 ? -12.894 -0.332 1.865 1.00 75.25 101 SER A C 1
ATOM 756 O O . SER A 1 101 ? -13.596 -1.030 1.144 1.00 75.25 101 SER A O 1
ATOM 758 N N . TYR A 1 102 ? -12.354 -0.749 3.015 1.00 73.06 102 TYR A N 1
ATOM 759 C CA . TYR A 1 102 ? -12.500 -2.090 3.608 1.00 73.06 102 TYR A CA 1
ATOM 760 C C . TYR A 1 102 ? -11.752 -3.208 2.875 1.00 73.06 102 TYR A C 1
ATOM 762 O O . TYR A 1 102 ? -12.328 -4.017 2.156 1.00 73.06 102 TYR A O 1
ATOM 770 N N . LEU A 1 103 ? -10.446 -3.291 3.124 1.00 80.75 103 LEU A N 1
ATOM 771 C CA . LEU A 1 103 ? -9.605 -4.376 2.631 1.00 80.75 103 LEU A CA 1
ATOM 772 C C . LEU A 1 103 ? -9.285 -5.345 3.783 1.00 80.75 103 LEU A C 1
ATOM 774 O O . LEU A 1 103 ? -8.768 -4.919 4.814 1.00 80.75 103 LEU A O 1
ATOM 778 N N . LEU A 1 104 ? -9.604 -6.634 3.630 1.00 84.19 104 LEU A N 1
ATOM 779 C CA . LEU A 1 104 ? -9.325 -7.679 4.636 1.00 84.19 104 LEU A CA 1
ATOM 780 C C . LEU A 1 104 ? -8.031 -8.436 4.344 1.00 84.19 104 LEU A C 1
ATOM 782 O O . LEU A 1 104 ? -7.298 -8.808 5.259 1.00 84.19 104 LEU A O 1
ATOM 786 N N . VAL A 1 105 ? -7.752 -8.653 3.062 1.00 84.19 105 VAL A N 1
ATOM 787 C CA . VAL A 1 105 ? -6.546 -9.322 2.589 1.00 84.19 105 VAL A CA 1
ATOM 788 C C . VAL A 1 105 ? -5.708 -8.301 1.850 1.00 84.19 105 VAL A C 1
ATOM 790 O O . VAL A 1 105 ? -6.180 -7.656 0.924 1.00 84.19 105 VAL A O 1
ATOM 793 N N . PHE A 1 106 ? -4.466 -8.140 2.276 1.00 81.19 106 PHE A N 1
ATOM 794 C CA . PHE A 1 106 ? -3.472 -7.385 1.543 1.00 81.19 106 PHE A CA 1
ATOM 795 C C . PHE A 1 106 ? -2.472 -8.365 0.952 1.00 81.19 106 PHE A C 1
ATOM 797 O O . PHE A 1 106 ? -1.642 -8.924 1.670 1.00 81.19 106 PHE A O 1
ATOM 804 N N . ASP A 1 107 ? -2.545 -8.543 -0.358 1.00 82.19 107 ASP A N 1
ATOM 805 C CA . ASP A 1 107 ? -1.508 -9.193 -1.141 1.00 82.19 107 ASP A CA 1
ATOM 806 C C . ASP A 1 107 ? -1.133 -8.293 -2.319 1.00 82.19 107 ASP A C 1
ATOM 808 O O . ASP A 1 107 ? -1.925 -7.463 -2.770 1.00 82.19 107 ASP A O 1
ATOM 812 N N . ALA A 1 108 ? 0.096 -8.420 -2.803 1.00 79.56 108 ALA A N 1
ATOM 813 C CA . ALA A 1 108 ? 0.574 -7.641 -3.929 1.00 79.56 108 ALA A CA 1
ATOM 814 C C . ALA A 1 108 ? 1.411 -8.507 -4.860 1.00 79.56 108 ALA A C 1
ATOM 816 O O . ALA A 1 108 ? 2.354 -9.181 -4.441 1.00 79.56 108 ALA A O 1
ATOM 817 N N . LYS A 1 109 ? 1.096 -8.422 -6.150 1.00 78.62 109 LYS A N 1
ATOM 818 C CA . LYS A 1 109 ? 1.814 -9.099 -7.221 1.00 78.62 109 LYS A CA 1
ATOM 819 C C . LYS A 1 109 ? 2.536 -8.089 -8.100 1.00 78.62 109 LYS A C 1
ATOM 821 O O . LYS A 1 109 ? 2.099 -6.957 -8.326 1.00 78.62 109 LYS A O 1
ATOM 826 N N . PHE A 1 110 ? 3.670 -8.548 -8.609 1.00 75.81 110 PHE A N 1
ATOM 827 C CA . PHE A 1 110 ? 4.506 -7.817 -9.544 1.00 75.81 110 PHE A CA 1
ATOM 828 C C . PHE A 1 110 ? 4.093 -8.196 -10.964 1.00 75.81 110 PHE A C 1
ATOM 830 O O . PHE A 1 110 ? 4.252 -9.348 -11.369 1.00 75.81 110 PHE A O 1
ATOM 837 N N . ALA A 1 111 ? 3.592 -7.234 -11.732 1.00 72.06 111 ALA A N 1
ATOM 838 C CA . ALA A 1 111 ? 3.419 -7.393 -13.166 1.00 72.06 111 ALA A CA 1
ATOM 839 C C . ALA A 1 111 ? 4.643 -6.794 -13.871 1.00 72.06 111 ALA A C 1
ATOM 841 O O . ALA A 1 111 ? 5.025 -5.649 -13.631 1.00 72.06 111 ALA A O 1
ATOM 842 N N . LYS A 1 112 ? 5.290 -7.569 -14.743 1.00 63.00 112 LYS A N 1
ATOM 843 C CA . LYS A 1 112 ? 6.371 -7.040 -15.582 1.00 63.00 112 LYS A CA 1
ATOM 844 C C . LYS A 1 112 ? 5.763 -6.155 -16.664 1.00 63.00 112 LYS A C 1
ATOM 846 O O . LYS A 1 112 ? 4.870 -6.605 -17.379 1.00 63.00 112 LYS A O 1
ATOM 851 N N . LYS A 1 113 ? 6.263 -4.925 -16.804 1.00 61.31 113 LYS A N 1
ATOM 852 C CA . LYS A 1 113 ? 5.896 -4.051 -17.924 1.00 61.31 113 LYS A CA 1
ATOM 853 C C . LYS A 1 113 ? 6.615 -4.471 -19.213 1.00 61.31 113 LYS A C 1
ATOM 855 O O . LYS A 1 113 ? 5.973 -4.537 -20.251 1.00 61.31 113 LYS A O 1
ATOM 860 N N . ASN A 1 114 ? 7.904 -4.830 -19.123 1.00 59.12 114 ASN A N 1
ATOM 861 C CA . ASN A 1 114 ? 8.729 -5.364 -20.216 1.00 59.12 114 ASN A CA 1
ATOM 862 C C . ASN A 1 114 ? 9.685 -6.470 -19.716 1.00 59.12 114 ASN A C 1
ATOM 864 O O . ASN A 1 114 ? 10.058 -6.504 -18.546 1.00 59.12 114 ASN A O 1
ATOM 868 N N . VAL A 1 115 ? 10.087 -7.388 -20.606 1.00 51.56 115 VAL A N 1
ATOM 869 C CA . VAL A 1 115 ? 10.908 -8.584 -20.292 1.00 51.56 115 VAL A CA 1
ATOM 870 C C . VAL A 1 115 ? 12.370 -8.243 -19.944 1.00 51.56 115 VAL A C 1
ATOM 872 O O . VAL A 1 115 ? 13.046 -9.054 -19.316 1.00 51.56 115 VAL A O 1
ATOM 875 N N . SER A 1 116 ? 12.845 -7.048 -20.306 1.00 51.34 116 SER A N 1
ATOM 876 C CA . SER A 1 116 ? 14.249 -6.623 -20.200 1.00 51.34 116 SER A CA 1
ATOM 877 C C . SER A 1 116 ? 14.579 -5.721 -19.007 1.00 51.34 116 SER A C 1
ATOM 879 O O . SER A 1 116 ? 15.747 -5.387 -18.829 1.00 51.34 116 SER A O 1
ATOM 881 N N . ASP A 1 117 ? 13.592 -5.303 -18.213 1.00 53.31 117 ASP A N 1
ATOM 882 C CA . ASP A 1 117 ? 13.834 -4.361 -17.120 1.00 53.31 117 ASP A CA 1
ATOM 883 C C . ASP A 1 117 ? 14.207 -5.091 -15.824 1.00 53.31 117 ASP A C 1
ATOM 885 O O . ASP A 1 117 ? 13.497 -5.986 -15.355 1.00 53.31 117 ASP A O 1
ATOM 889 N N . ASP A 1 118 ? 15.329 -4.679 -15.225 1.00 51.59 118 ASP A N 1
ATOM 890 C CA . ASP A 1 118 ? 15.733 -5.020 -13.856 1.00 51.59 118 ASP A CA 1
ATOM 891 C C . ASP A 1 118 ? 14.818 -4.271 -12.871 1.00 51.59 118 ASP A C 1
ATOM 893 O O . ASP A 1 118 ? 15.204 -3.309 -12.206 1.00 51.59 118 ASP A O 1
ATOM 897 N N . SER A 1 119 ? 13.544 -4.664 -12.862 1.00 52.59 119 SER A N 1
ATOM 898 C CA . SER A 1 119 ? 12.494 -4.146 -11.992 1.00 52.59 119 SER A CA 1
ATOM 899 C C . SER A 1 119 ? 12.828 -4.477 -10.538 1.00 52.59 119 SER A C 1
ATOM 901 O O . SER A 1 119 ? 12.501 -5.549 -10.028 1.00 52.59 119 SER A O 1
ATOM 903 N N . ARG A 1 120 ? 13.513 -3.555 -9.861 1.00 58.31 120 ARG A N 1
ATOM 904 C CA . ARG A 1 120 ? 13.757 -3.606 -8.414 1.00 58.31 120 ARG A CA 1
ATOM 905 C C . ARG A 1 120 ? 12.543 -2.999 -7.740 1.00 58.31 120 ARG A C 1
ATOM 907 O O . ARG A 1 120 ? 12.273 -1.823 -7.979 1.00 58.31 120 ARG A O 1
ATOM 914 N N . LEU A 1 121 ? 11.793 -3.767 -6.949 1.00 58.69 121 LEU A N 1
ATOM 915 C CA . LEU A 1 121 ? 10.556 -3.256 -6.360 1.00 58.69 121 LEU A CA 1
ATOM 916 C C . LEU A 1 121 ? 10.425 -3.584 -4.876 1.00 58.69 121 LEU A C 1
ATOM 918 O O . LEU A 1 121 ? 10.536 -4.735 -4.459 1.00 58.69 121 LEU A O 1
ATOM 922 N N . GLN A 1 122 ? 10.159 -2.540 -4.090 1.00 59.53 122 GLN A N 1
ATOM 923 C CA . GLN A 1 122 ? 9.704 -2.636 -2.706 1.00 59.53 122 GLN A CA 1
ATOM 924 C C . GLN A 1 122 ? 8.299 -2.056 -2.627 1.00 59.53 122 GLN A C 1
ATOM 926 O O . GLN A 1 122 ? 8.095 -0.872 -2.896 1.00 59.53 122 GLN A O 1
ATOM 931 N N . VAL A 1 123 ? 7.339 -2.891 -2.255 1.00 60.75 123 VAL A N 1
ATOM 932 C CA . VAL A 1 123 ? 5.989 -2.470 -1.906 1.00 60.75 123 VAL A CA 1
ATOM 933 C C . VAL A 1 123 ? 5.923 -2.376 -0.395 1.00 60.75 123 VAL A C 1
ATOM 935 O O . VAL A 1 123 ? 6.242 -3.333 0.309 1.00 60.75 123 VAL A O 1
ATOM 938 N N . SER A 1 124 ? 5.525 -1.219 0.113 1.00 60.06 124 SER A N 1
ATOM 939 C CA . SER A 1 124 ? 5.262 -1.050 1.539 1.00 60.06 124 SER A CA 1
ATOM 940 C C . SER A 1 124 ? 3.977 -0.271 1.730 1.00 60.06 124 SER A C 1
ATOM 942 O O . SER A 1 124 ? 3.638 0.600 0.929 1.00 60.06 124 SER A O 1
ATOM 944 N N . PHE A 1 125 ? 3.284 -0.575 2.817 1.00 62.06 125 PHE A N 1
ATOM 945 C CA . PHE A 1 125 ? 2.160 0.213 3.285 1.00 62.06 125 PHE A CA 1
ATOM 946 C C . PHE A 1 125 ? 2.406 0.584 4.753 1.00 62.06 125 PHE A C 1
ATOM 948 O O . PHE A 1 125 ? 2.891 -0.250 5.527 1.00 62.06 125 PHE A O 1
ATOM 955 N N . PRO A 1 126 ? 2.085 1.816 5.181 1.00 55.12 126 PRO A N 1
ATOM 956 C CA . PRO A 1 126 ? 1.888 2.069 6.601 1.00 55.12 126 PRO A CA 1
ATOM 957 C C . PRO A 1 126 ? 0.687 1.223 7.043 1.00 55.12 126 PRO A C 1
ATOM 959 O O . PRO A 1 126 ? -0.346 1.251 6.392 1.00 55.12 126 PRO A O 1
ATOM 962 N N . GLY A 1 127 ? 0.826 0.398 8.081 1.00 61.97 127 GLY A N 1
ATOM 963 C CA . GLY A 1 127 ? -0.232 -0.519 8.511 1.00 61.97 127 GLY A CA 1
ATOM 964 C C . GLY A 1 127 ? -1.177 0.133 9.513 1.00 61.97 127 GLY A C 1
ATOM 965 O O . GLY A 1 127 ? -1.002 -0.045 10.710 1.00 61.97 127 GLY A O 1
ATOM 966 N N . ARG A 1 128 ? -2.183 0.892 9.077 1.00 67.69 128 ARG A N 1
ATOM 967 C CA . ARG A 1 128 ? -3.281 1.324 9.963 1.00 67.69 128 ARG A CA 1
ATOM 968 C C . ARG A 1 128 ? -4.511 0.458 9.727 1.00 67.69 128 ARG A C 1
ATOM 970 O O . ARG A 1 128 ? -5.086 0.461 8.641 1.00 67.69 128 ARG A O 1
ATOM 977 N N . VAL A 1 129 ? -4.942 -0.269 10.745 1.00 74.56 129 VAL A N 1
ATOM 978 C CA . VAL A 1 129 ? -6.152 -1.095 10.691 1.00 74.56 129 VAL A CA 1
ATOM 979 C C . VAL A 1 129 ? -7.256 -0.467 11.536 1.00 74.56 129 VAL A C 1
ATOM 981 O O . VAL A 1 129 ? -6.985 0.226 12.519 1.00 74.56 129 VAL A O 1
ATOM 984 N N . LYS A 1 130 ? -8.503 -0.666 11.125 1.00 75.25 130 LYS A N 1
ATOM 985 C CA . LYS A 1 130 ? -9.714 -0.271 11.847 1.00 75.25 130 LYS A CA 1
ATOM 986 C C . LYS A 1 130 ? -10.397 -1.519 12.380 1.00 75.25 130 LYS A C 1
ATOM 988 O O . LYS A 1 130 ? -10.353 -2.559 11.724 1.00 75.25 130 LYS A O 1
ATOM 993 N N . LEU A 1 131 ? -11.019 -1.401 13.548 1.00 69.50 131 LEU A N 1
ATOM 994 C CA . LEU A 1 131 ? -11.957 -2.415 14.019 1.00 69.50 131 LEU A CA 1
ATOM 995 C C . LEU A 1 131 ? -13.192 -2.406 13.112 1.00 69.50 131 LEU A C 1
ATOM 997 O O . LEU A 1 131 ? -13.715 -1.336 12.795 1.00 69.50 131 LEU A O 1
ATOM 1001 N N . VAL A 1 132 ? -13.631 -3.584 12.686 1.00 68.31 132 VAL A N 1
ATOM 1002 C CA . VAL A 1 132 ? -14.914 -3.772 12.009 1.00 68.31 132 VAL A CA 1
ATOM 1003 C C . VAL A 1 132 ? -15.863 -4.358 13.053 1.00 68.31 132 VAL A C 1
ATOM 1005 O O . VAL A 1 132 ? -15.559 -5.431 13.571 1.00 68.31 132 VAL A O 1
ATOM 1008 N N . PRO A 1 133 ? -16.935 -3.648 13.446 1.00 55.94 133 PRO A N 1
ATOM 1009 C CA . PRO A 1 133 ? -17.945 -4.224 14.326 1.00 55.94 133 PRO A CA 1
ATOM 1010 C C . PRO A 1 133 ? -18.669 -5.375 13.610 1.00 55.94 133 PRO A C 1
ATOM 1012 O O . PRO A 1 133 ? -18.929 -5.265 12.410 1.00 55.94 133 PRO A O 1
ATOM 1015 N N . ASP A 1 134 ? -18.946 -6.449 14.357 1.00 50.78 134 ASP A N 1
ATOM 1016 C CA . ASP A 1 134 ? -19.716 -7.622 13.910 1.00 50.78 134 ASP A CA 1
ATOM 1017 C C . ASP A 1 134 ? -21.160 -7.268 13.506 1.00 50.78 134 ASP A C 1
ATOM 1019 O O . ASP A 1 134 ? -21.764 -6.374 14.153 1.00 50.78 134 ASP A O 1
#

pLDDT: mean 73.19, std 12.22, range [42.47, 89.56]